Protein AF-A0A8X6PHS7-F1 (afdb_monomer)

Sequence (118 aa):
CESLTREKPTILIDTTRRPRAIGNRAGTLVKKVARKMGIPTVSATYGKMEGIMEWENLSDMEKQYLVQIAPPGYIITQAVRDVASHQNMTTTGVLFDESIGKHLFNIHAVDLCRRFSS

Radius of gyration: 17.32 Å; Cα contacts (8 Å, |Δi|>4): 100; chains: 1; bounding box: 45×25×42 Å

Nearest PDB structures (foldseek):
  4hwg-assembly1_A  TM=4.744E-01  e=2.943E+00  Rickettsia bellii RML369-C
  7qsg-assembly2_B  TM=4.742E-01  e=7.733E+00  Mycolicibacterium hassiacum
  8hkq-assembly1_A  TM=3.567E-01  e=3.570E+00  Homo sapiens
  8hkf-assembly1_A  TM=2.916E-01  e=6.374E+00  Homo sapiens

Foldseek 3Di:
DVVCVPPVDQEAEAADEPQPDPPPCPSVVVLVVCVVSVHQYEYQYDDAPCDRVNPNDDDPSRPVRYHYDDHPLVVVLVVVVVVCVVVVPLDDDDDDDPVCVRPHCPRCVVVSVVPSPD

Secondary structure (DSSP, 8-state):
-HHHHHH--S-EEE-----S-TT--HHHHHHHHHHHTT--EEE----BTTB-TTSSS--TTGGGTEEE---TTHHHHHHHHHHHHHTT-SS------HHHIIIIITTTHHHHHHHS--

Mean predicted aligned error: 10.61 Å

Solvent-accessible surface area (backbone atoms only — not comparable to full-atom values): 7428 Å² total; per-residue (Å²): 110,68,67,57,71,72,69,55,64,81,62,44,80,39,70,44,68,74,67,96,48,98,79,67,51,61,53,60,49,51,51,52,50,34,60,77,67,70,40,34,28,46,31,42,45,81,56,53,95,90,37,43,95,82,67,67,81,59,52,81,72,47,58,76,40,52,44,80,47,84,44,80,58,61,54,56,64,51,52,54,48,52,51,36,61,76,66,70,53,84,76,85,86,86,87,70,55,71,77,49,46,76,73,50,40,81,75,45,53,69,60,55,63,69,65,68,78,116

pLDDT: mean 71.68, std 16.15, range [38.03, 92.5]

Structure (mmCIF, N/CA/C/O backbone):
data_AF-A0A8X6PHS7-F1
#
_entry.id   AF-A0A8X6PHS7-F1
#
loop_
_atom_site.group_PDB
_atom_site.id
_atom_site.type_symbol
_atom_site.label_atom_id
_atom_site.label_alt_id
_atom_site.label_comp_id
_atom_site.label_asym_id
_atom_site.label_entity_id
_atom_site.label_seq_id
_atom_site.pdbx_PDB_ins_code
_atom_site.Cartn_x
_atom_site.Cartn_y
_atom_site.Cartn_z
_atom_site.occupancy
_atom_site.B_iso_or_equiv
_atom_site.auth_seq_id
_atom_site.auth_comp_id
_atom_site.auth_asym_id
_atom_site.auth_atom_id
_atom_site.pdbx_PDB_model_num
ATOM 1 N N . CYS A 1 1 ? 18.770 -3.409 -8.935 1.00 58.34 1 CYS A N 1
ATOM 2 C CA . CYS A 1 1 ? 18.154 -3.155 -10.258 1.00 58.34 1 CYS A CA 1
ATOM 3 C C . CYS A 1 1 ? 18.739 -4.012 -11.377 1.00 58.34 1 CYS A C 1
ATOM 5 O O . CYS A 1 1 ? 18.066 -4.164 -12.382 1.00 58.34 1 CYS A O 1
ATOM 7 N N . GLU A 1 2 ? 19.926 -4.599 -11.208 1.00 66.81 2 GLU A N 1
ATOM 8 C CA . GLU A 1 2 ? 20.604 -5.392 -12.244 1.00 66.81 2 GLU A CA 1
ATOM 9 C C . GLU A 1 2 ? 19.770 -6.578 -12.772 1.00 66.81 2 GLU A C 1
ATOM 11 O O . GLU A 1 2 ? 19.679 -6.789 -13.979 1.00 66.81 2 GLU A O 1
ATOM 16 N N . SER A 1 3 ? 19.054 -7.277 -11.884 1.00 66.62 3 SER A N 1
ATOM 17 C CA . SER A 1 3 ? 18.105 -8.335 -12.268 1.00 66.62 3 SER A CA 1
ATOM 18 C C . SER A 1 3 ? 16.895 -7.801 -13.066 1.00 66.62 3 SER A C 1
ATOM 20 O O . SER A 1 3 ? 16.523 -8.403 -14.070 1.00 66.62 3 SER A O 1
ATOM 22 N N . LEU A 1 4 ? 16.354 -6.619 -12.720 1.00 69.38 4 LEU A N 1
ATOM 23 C CA . LEU A 1 4 ? 15.241 -5.984 -13.457 1.00 69.38 4 LEU A CA 1
ATOM 24 C C . LEU A 1 4 ? 15.641 -5.581 -14.884 1.00 69.38 4 LEU A C 1
ATOM 26 O O . LEU A 1 4 ? 14.816 -5.618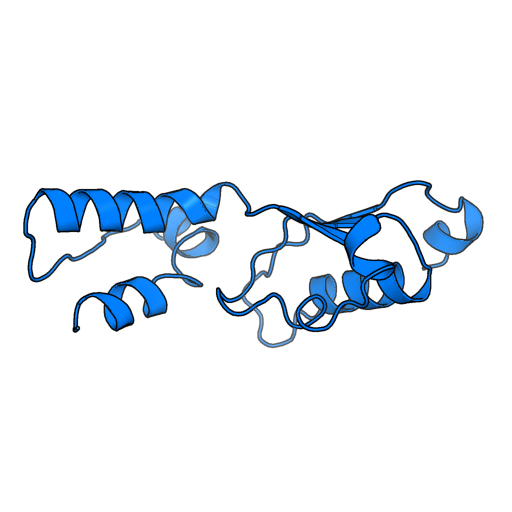 -15.792 1.00 69.38 4 LEU A O 1
ATOM 30 N N . THR A 1 5 ? 16.898 -5.185 -15.084 1.00 72.12 5 THR A N 1
ATOM 31 C CA . THR A 1 5 ? 17.422 -4.796 -16.400 1.00 72.12 5 THR A CA 1
ATOM 32 C C . THR A 1 5 ? 17.813 -5.988 -17.268 1.00 72.12 5 THR A C 1
ATOM 34 O O . THR A 1 5 ? 17.776 -5.872 -18.490 1.00 72.12 5 THR A O 1
ATOM 37 N N . ARG A 1 6 ? 18.178 -7.121 -16.655 1.00 74.44 6 ARG A N 1
ATOM 38 C CA . ARG A 1 6 ? 18.654 -8.316 -17.362 1.00 74.44 6 ARG A CA 1
ATOM 39 C C . ARG A 1 6 ? 17.512 -9.166 -17.908 1.00 74.44 6 ARG A C 1
ATOM 41 O O . ARG A 1 6 ? 17.558 -9.551 -19.069 1.00 74.44 6 ARG A O 1
ATOM 48 N N . GLU A 1 7 ? 16.497 -9.431 -17.090 1.00 78.69 7 GLU A N 1
ATOM 49 C CA . GLU A 1 7 ? 15.405 -10.346 -17.458 1.00 78.69 7 GLU A CA 1
ATOM 50 C C . GLU A 1 7 ? 14.128 -9.629 -17.914 1.00 78.69 7 GLU A C 1
ATOM 52 O O . GLU A 1 7 ? 13.255 -10.275 -18.477 1.00 78.69 7 GLU A O 1
ATOM 57 N N . LYS A 1 8 ? 14.036 -8.298 -17.730 1.00 80.12 8 LYS A N 1
ATOM 58 C CA . LYS A 1 8 ? 12.873 -7.454 -18.077 1.00 80.12 8 LYS A CA 1
ATOM 59 C C . LYS A 1 8 ? 11.541 -8.089 -17.640 1.00 80.12 8 LYS A C 1
ATOM 61 O O . LYS A 1 8 ? 10.813 -8.633 -18.472 1.00 80.12 8 LYS A O 1
ATOM 66 N N . PRO A 1 9 ? 11.190 -8.012 -16.346 1.00 85.12 9 PRO A N 1
ATOM 67 C CA . PRO A 1 9 ? 9.961 -8.623 -15.861 1.00 85.12 9 PRO A CA 1
ATOM 68 C C . PRO A 1 9 ? 8.733 -8.004 -16.538 1.00 85.12 9 PRO A C 1
ATOM 70 O O . PRO A 1 9 ? 8.626 -6.784 -16.661 1.00 85.12 9 PRO A O 1
ATOM 73 N N . THR A 1 10 ? 7.788 -8.852 -16.941 1.00 91.19 10 THR A N 1
ATOM 74 C CA . THR A 1 10 ? 6.516 -8.427 -17.549 1.00 91.19 10 THR A CA 1
ATOM 75 C C . THR A 1 10 ? 5.562 -7.815 -16.523 1.00 91.19 10 THR A C 1
ATOM 77 O O . THR A 1 10 ? 4.722 -6.990 -16.869 1.00 91.19 10 THR A O 1
ATOM 80 N N . ILE A 1 11 ? 5.692 -8.212 -15.255 1.00 91.19 11 ILE A N 1
ATOM 81 C CA . ILE A 1 11 ? 4.886 -7.714 -14.144 1.00 91.19 11 ILE A CA 1
ATOM 82 C C . ILE A 1 11 ? 5.730 -7.633 -12.872 1.00 91.19 11 ILE A C 1
ATOM 84 O O . ILE A 1 11 ? 6.603 -8.470 -12.636 1.00 91.19 11 ILE A O 1
ATOM 88 N N . LEU A 1 12 ? 5.453 -6.634 -12.040 1.00 90.62 12 LEU A N 1
ATOM 89 C CA . LEU A 1 12 ? 6.046 -6.468 -10.722 1.00 90.62 12 LEU A CA 1
ATOM 90 C C . LEU A 1 12 ? 4.962 -6.589 -9.650 1.00 90.62 12 LEU A C 1
ATOM 92 O O . LEU A 1 12 ? 3.953 -5.888 -9.681 1.00 90.62 12 LEU A O 1
ATOM 96 N N . ILE A 1 13 ? 5.180 -7.481 -8.686 1.00 90.44 13 ILE A N 1
ATOM 97 C CA . ILE A 1 13 ? 4.297 -7.641 -7.531 1.00 90.44 13 ILE A CA 1
ATOM 98 C C . ILE A 1 13 ? 5.015 -7.056 -6.319 1.00 90.44 13 ILE A C 1
ATOM 100 O O . ILE A 1 13 ? 6.017 -7.591 -5.847 1.00 90.44 13 ILE A O 1
ATOM 104 N N . ASP A 1 14 ? 4.508 -5.931 -5.832 1.00 84.81 14 ASP A N 1
ATOM 105 C CA . ASP A 1 14 ? 5.068 -5.201 -4.705 1.00 84.81 14 ASP A CA 1
ATOM 106 C C . ASP A 1 14 ? 4.269 -5.487 -3.429 1.00 84.81 14 ASP A C 1
ATOM 108 O O . ASP A 1 14 ? 3.246 -4.866 -3.143 1.00 84.81 14 ASP A O 1
ATOM 112 N N . THR A 1 15 ? 4.759 -6.429 -2.627 1.0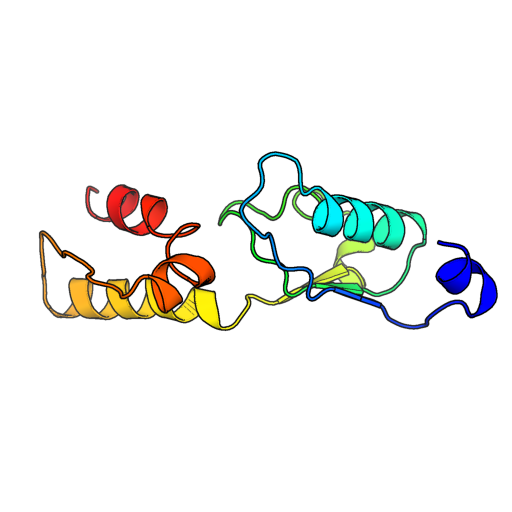0 80.69 15 THR A N 1
ATOM 113 C CA . THR A 1 15 ? 4.218 -6.738 -1.295 1.00 80.69 15 THR A CA 1
ATOM 114 C C . THR A 1 15 ? 5.059 -6.125 -0.180 1.00 80.69 15 THR A C 1
ATOM 116 O O . THR A 1 15 ? 5.056 -6.633 0.947 1.00 80.69 15 THR A O 1
ATOM 119 N N . THR A 1 16 ? 5.839 -5.075 -0.467 1.00 75.38 16 THR A N 1
ATOM 120 C CA . THR A 1 16 ? 6.747 -4.512 0.534 1.00 75.38 16 THR A CA 1
ATOM 121 C C . THR A 1 16 ? 5.959 -4.016 1.750 1.00 75.38 16 THR A C 1
ATOM 123 O O . THR A 1 16 ? 5.162 -3.077 1.719 1.00 75.38 16 THR A O 1
ATOM 126 N N . ARG A 1 17 ? 6.160 -4.669 2.896 1.00 66.12 17 ARG A N 1
ATOM 127 C CA . ARG A 1 17 ? 5.669 -4.119 4.160 1.00 66.12 17 ARG A CA 1
ATOM 128 C C . ARG A 1 17 ? 6.453 -2.848 4.463 1.00 66.12 17 ARG A C 1
ATOM 130 O O . ARG A 1 17 ? 7.609 -2.712 4.072 1.00 66.12 17 ARG A O 1
ATOM 137 N N . ARG A 1 18 ? 5.850 -1.938 5.226 1.00 60.69 18 ARG A N 1
ATOM 138 C CA . ARG A 1 18 ? 6.623 -0.962 5.996 1.00 60.69 18 ARG A CA 1
ATOM 139 C C . ARG A 1 18 ? 6.918 -1.563 7.374 1.00 60.69 18 ARG A C 1
ATOM 141 O O . ARG A 1 18 ? 6.057 -1.465 8.245 1.00 60.69 18 ARG A O 1
ATOM 148 N N . PRO A 1 19 ? 8.080 -2.195 7.627 1.00 45.03 19 PRO A N 1
ATOM 149 C CA . PRO A 1 19 ? 8.531 -2.362 8.992 1.00 45.03 19 PRO A CA 1
ATOM 150 C C . PRO A 1 19 ? 8.899 -0.991 9.562 1.00 45.03 19 PRO A C 1
ATOM 152 O O . PRO A 1 19 ? 9.447 -0.124 8.881 1.00 45.03 19 PRO A O 1
ATOM 155 N N . ARG A 1 20 ? 8.547 -0.840 10.833 1.00 48.44 20 ARG A N 1
ATOM 156 C CA . ARG A 1 20 ? 8.522 0.337 11.703 1.00 48.44 20 ARG A CA 1
ATOM 157 C C . ARG A 1 20 ? 9.896 1.000 11.957 1.00 48.44 20 ARG A C 1
ATOM 159 O O . ARG A 1 20 ? 10.219 1.290 13.099 1.00 48.44 20 ARG A O 1
ATOM 166 N N . ALA A 1 21 ? 10.704 1.270 10.935 1.00 39.00 21 ALA A N 1
ATOM 167 C CA . ALA A 1 21 ? 11.890 2.113 11.075 1.00 39.00 21 ALA A CA 1
ATOM 168 C C . ALA A 1 21 ? 11.680 3.414 10.300 1.00 39.00 21 ALA A C 1
ATOM 170 O O . ALA A 1 21 ? 11.486 3.395 9.081 1.00 39.00 21 ALA A O 1
ATOM 171 N N . ILE A 1 22 ? 11.712 4.543 11.011 1.00 42.06 22 ILE A N 1
ATOM 172 C CA . ILE A 1 22 ? 11.918 5.870 10.426 1.00 42.06 22 ILE A CA 1
ATOM 173 C C . ILE A 1 22 ? 13.163 5.750 9.535 1.00 42.06 22 ILE A C 1
ATOM 175 O O . ILE A 1 22 ? 14.271 5.611 10.036 1.00 42.06 22 ILE A O 1
ATOM 179 N N . GLY A 1 23 ? 12.963 5.667 8.216 1.00 46.75 23 GLY A N 1
ATOM 180 C CA . GLY A 1 23 ? 14.038 5.402 7.252 1.00 46.75 23 GLY A CA 1
ATOM 181 C C . GLY A 1 23 ? 13.770 4.283 6.242 1.00 46.75 23 GLY A C 1
ATOM 182 O O . GLY A 1 23 ? 14.420 4.271 5.198 1.00 46.75 23 GLY A O 1
ATOM 183 N N . ASN A 1 24 ? 12.796 3.387 6.459 1.00 52.88 24 ASN A N 1
ATOM 184 C CA . ASN A 1 24 ? 12.510 2.346 5.469 1.00 52.88 24 ASN A CA 1
ATOM 185 C C . ASN A 1 24 ? 11.719 2.911 4.273 1.00 52.88 24 ASN A C 1
ATOM 187 O O . ASN A 1 24 ? 10.489 2.972 4.266 1.00 52.88 24 ASN A O 1
ATOM 191 N N . ARG A 1 25 ? 12.471 3.351 3.260 1.00 64.12 25 ARG A N 1
ATOM 192 C CA . ARG A 1 25 ? 11.990 3.868 1.970 1.00 64.12 25 ARG A CA 1
ATOM 193 C C . ARG A 1 25 ? 11.889 2.775 0.901 1.00 64.12 25 ARG A C 1
ATOM 195 O O . ARG A 1 25 ? 11.730 3.115 -0.266 1.00 64.12 25 ARG A O 1
ATOM 202 N N . ALA A 1 26 ? 11.989 1.490 1.260 1.00 72.00 26 ALA A N 1
ATOM 203 C CA . ALA A 1 26 ? 12.036 0.404 0.280 1.00 72.00 26 ALA A CA 1
ATOM 204 C C . ALA A 1 26 ? 10.792 0.381 -0.621 1.00 72.00 26 ALA A C 1
ATOM 206 O O . ALA A 1 26 ? 10.941 0.415 -1.837 1.00 72.00 26 ALA A O 1
ATOM 207 N N . GLY A 1 27 ? 9.580 0.441 -0.055 1.00 73.44 27 GLY A N 1
ATOM 208 C CA . GLY A 1 27 ? 8.352 0.472 -0.866 1.00 73.44 27 GLY A CA 1
ATOM 209 C C . GLY A 1 27 ? 8.251 1.714 -1.755 1.00 73.44 27 GLY A C 1
ATOM 210 O O . GLY A 1 27 ? 7.893 1.629 -2.924 1.00 73.44 27 GLY A O 1
ATOM 211 N N . THR A 1 28 ? 8.669 2.874 -1.246 1.00 76.38 28 THR A N 1
ATOM 212 C CA . THR A 1 28 ? 8.766 4.112 -2.033 1.00 76.38 28 THR A CA 1
ATOM 213 C C . THR A 1 28 ? 9.747 3.967 -3.199 1.00 76.38 28 THR A C 1
ATOM 215 O O . THR A 1 28 ? 9.455 4.374 -4.320 1.00 76.38 28 THR A O 1
ATOM 218 N N . LEU A 1 29 ? 10.913 3.369 -2.954 1.00 80.94 29 LEU A N 1
ATOM 219 C CA . LEU A 1 29 ? 11.948 3.168 -3.962 1.00 80.94 29 LEU A CA 1
ATOM 220 C C . LEU A 1 29 ? 11.505 2.173 -5.037 1.00 80.94 29 LEU A C 1
ATOM 222 O O . LEU A 1 29 ? 11.684 2.453 -6.219 1.00 80.94 29 LEU A O 1
ATOM 226 N N . VAL A 1 30 ? 10.895 1.051 -4.642 1.00 83.19 30 VAL A N 1
ATOM 227 C CA . VAL A 1 30 ? 10.362 0.043 -5.571 1.00 83.19 30 VAL A CA 1
ATOM 228 C C . VAL A 1 30 ? 9.336 0.679 -6.504 1.00 83.19 30 VAL A C 1
ATOM 230 O O . VAL A 1 30 ? 9.464 0.543 -7.718 1.00 83.19 30 VAL A O 1
ATOM 233 N N . LYS A 1 31 ? 8.396 1.467 -5.969 1.00 84.00 31 LYS A N 1
ATOM 234 C CA . LYS A 1 31 ? 7.391 2.177 -6.774 1.00 84.00 31 LYS A CA 1
ATOM 235 C C . LYS A 1 31 ? 8.005 3.197 -7.729 1.00 84.00 31 LYS A C 1
ATOM 237 O O . LYS A 1 31 ? 7.613 3.241 -8.891 1.00 84.00 31 LYS A O 1
ATOM 242 N N . LYS A 1 32 ? 9.001 3.974 -7.286 1.00 85.62 32 LYS A N 1
ATOM 243 C CA . LYS A 1 32 ? 9.722 4.923 -8.157 1.00 85.62 32 LYS A CA 1
ATOM 244 C C . LYS A 1 32 ? 10.445 4.224 -9.299 1.00 85.62 32 LYS A C 1
ATOM 246 O O . LYS A 1 32 ? 10.378 4.683 -10.436 1.00 85.62 32 LYS A O 1
ATOM 251 N N . VAL A 1 33 ? 11.132 3.123 -9.001 1.00 87.06 33 VAL A N 1
ATOM 252 C CA . VAL A 1 33 ? 11.841 2.332 -10.011 1.00 87.06 33 VAL A CA 1
ATOM 253 C C . VAL A 1 33 ? 10.845 1.717 -10.988 1.00 87.06 33 VAL A C 1
ATOM 255 O O . VAL A 1 33 ? 11.024 1.867 -12.191 1.00 87.06 33 VAL A O 1
ATOM 258 N N . ALA A 1 34 ? 9.771 1.101 -10.498 1.00 88.25 34 ALA A N 1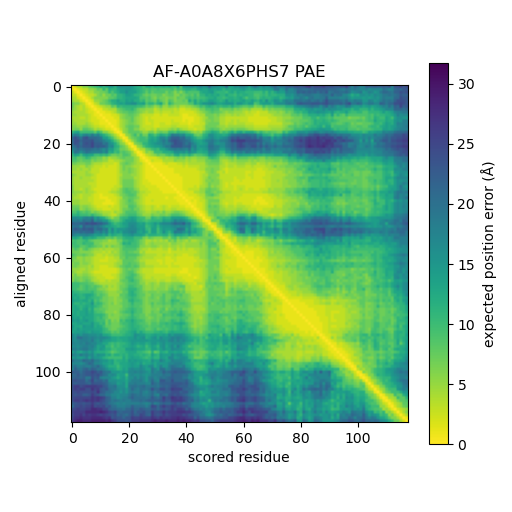
ATOM 259 C CA . ALA A 1 34 ? 8.750 0.486 -11.338 1.00 88.25 34 ALA A CA 1
ATOM 260 C C . ALA A 1 34 ? 8.051 1.503 -12.256 1.00 88.25 34 ALA A C 1
ATOM 262 O O . ALA A 1 34 ? 7.937 1.268 -13.458 1.00 88.25 34 ALA A O 1
ATOM 263 N N . ARG A 1 35 ? 7.683 2.673 -11.712 1.00 88.88 35 ARG A N 1
ATOM 264 C CA . ARG A 1 35 ? 7.113 3.796 -12.470 1.00 88.88 35 ARG A CA 1
ATOM 265 C C . ARG A 1 35 ? 8.074 4.285 -13.552 1.00 88.88 35 ARG A C 1
ATOM 267 O O . ARG A 1 35 ? 7.679 4.380 -14.707 1.00 88.88 35 ARG A O 1
ATOM 274 N N . LYS A 1 36 ? 9.344 4.532 -13.200 1.00 88.81 36 LYS A N 1
ATOM 275 C CA . LYS A 1 36 ? 10.376 5.002 -14.144 1.00 88.81 36 LYS A CA 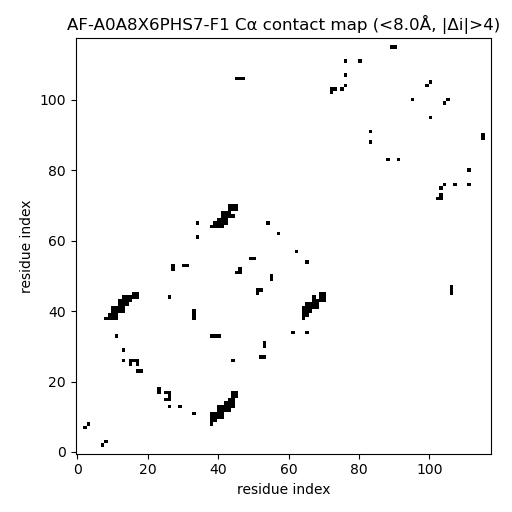1
ATOM 276 C C . LYS A 1 36 ? 10.662 3.993 -15.258 1.00 88.81 36 LYS A C 1
ATOM 278 O O . LYS A 1 36 ? 10.982 4.389 -16.371 1.00 88.81 36 LYS A O 1
ATOM 283 N N . MET A 1 37 ? 10.572 2.704 -14.947 1.00 88.25 37 MET A N 1
ATOM 284 C CA . MET A 1 37 ? 10.807 1.621 -15.900 1.00 88.25 37 MET A CA 1
ATOM 285 C C . MET A 1 37 ? 9.558 1.262 -16.720 1.00 88.25 37 MET A C 1
ATOM 287 O O . MET A 1 37 ? 9.660 0.420 -17.606 1.00 88.25 37 MET A O 1
ATOM 291 N N . GLY A 1 38 ? 8.396 1.862 -16.433 1.00 88.44 38 GLY A N 1
ATOM 292 C CA . GLY A 1 38 ? 7.141 1.555 -17.125 1.00 88.44 38 GLY A CA 1
ATOM 293 C C . GLY A 1 38 ? 6.672 0.111 -16.929 1.00 88.44 38 GLY A C 1
ATOM 294 O O . GLY A 1 38 ? 6.016 -0.442 -17.804 1.00 88.44 38 GLY A O 1
ATOM 295 N N . ILE A 1 39 ? 7.043 -0.524 -15.812 1.00 91.06 39 ILE A N 1
ATOM 296 C CA . ILE A 1 39 ? 6.717 -1.932 -15.558 1.00 91.06 39 ILE A CA 1
ATOM 297 C C . ILE A 1 39 ? 5.303 -2.009 -14.965 1.00 91.06 39 ILE A C 1
ATOM 299 O O . ILE A 1 39 ? 5.060 -1.382 -13.924 1.00 91.06 39 ILE A O 1
ATOM 303 N N . PRO A 1 40 ? 4.381 -2.796 -15.556 1.00 92.50 40 PRO A N 1
ATOM 304 C CA . PRO A 1 40 ? 3.084 -3.085 -14.954 1.00 92.50 40 PRO A CA 1
ATOM 305 C C . PRO A 1 40 ? 3.255 -3.603 -13.528 1.00 92.50 40 PRO A C 1
ATOM 307 O O . PRO A 1 40 ? 3.964 -4.581 -13.295 1.00 92.50 40 PRO A O 1
ATOM 310 N N . THR A 1 41 ? 2.656 -2.918 -12.560 1.00 91.06 41 THR A N 1
ATOM 311 C CA . THR A 1 41 ? 2.915 -3.147 -11.140 1.00 91.06 41 THR A CA 1
ATOM 312 C C . THR A 1 41 ? 1.626 -3.256 -10.354 1.00 91.06 41 THR A C 1
ATOM 314 O O . THR A 1 41 ? 0.820 -2.329 -10.342 1.00 91.06 41 THR A O 1
ATOM 317 N N . VAL A 1 42 ? 1.488 -4.351 -9.611 1.00 90.31 42 VAL A N 1
ATOM 318 C CA . VAL A 1 42 ? 0.455 -4.517 -8.587 1.00 90.31 42 VAL A CA 1
ATOM 319 C C . VAL A 1 42 ? 1.114 -4.343 -7.229 1.00 90.31 42 VAL A C 1
ATOM 321 O O . VAL A 1 42 ? 1.998 -5.116 -6.866 1.00 90.31 42 VAL A O 1
ATOM 324 N N . SER A 1 43 ? 0.698 -3.337 -6.466 1.00 86.19 43 SER A N 1
ATOM 325 C CA . SER A 1 43 ? 1.221 -3.105 -5.120 1.00 86.19 43 SER A CA 1
ATOM 326 C C . SER A 1 43 ? 0.150 -3.355 -4.075 1.00 86.19 43 SER A C 1
ATOM 328 O O . SER A 1 43 ? -0.971 -2.856 -4.167 1.00 86.19 43 SER A O 1
ATOM 330 N N . ALA A 1 44 ? 0.541 -4.106 -3.053 1.00 81.00 44 ALA A N 1
ATOM 331 C CA . ALA A 1 44 ? -0.217 -4.404 -1.845 1.00 81.00 44 ALA A CA 1
ATOM 332 C C . ALA A 1 44 ? 0.415 -3.740 -0.609 1.00 81.00 44 ALA A C 1
ATOM 334 O O . ALA A 1 44 ? 0.243 -4.194 0.523 1.00 81.00 44 ALA A O 1
ATOM 335 N N . THR A 1 45 ? 1.211 -2.687 -0.807 1.00 75.56 45 THR A N 1
ATOM 336 C CA . THR A 1 45 ? 1.889 -1.997 0.296 1.00 75.56 45 THR A CA 1
ATOM 337 C C . THR A 1 45 ? 0.901 -1.220 1.155 1.00 75.56 45 THR A C 1
ATOM 339 O O . THR A 1 45 ? 0.005 -0.567 0.626 1.00 75.56 45 THR A O 1
ATOM 342 N N . TYR A 1 46 ? 1.131 -1.186 2.465 1.00 68.69 46 TYR A N 1
ATOM 343 C CA . TYR A 1 46 ? 0.357 -0.348 3.380 1.00 68.69 46 TYR A CA 1
ATOM 344 C C . TYR A 1 46 ? 0.721 1.146 3.220 1.00 68.69 46 TYR A C 1
ATOM 346 O O . TYR A 1 46 ? 1.901 1.516 3.137 1.00 68.69 46 TYR A O 1
ATOM 354 N N . GLY A 1 47 ? -0.295 2.010 3.212 1.00 61.16 47 GLY A N 1
ATOM 355 C CA . GLY A 1 47 ? -0.209 3.463 3.022 1.00 61.16 47 GLY A CA 1
ATOM 356 C C . GLY A 1 47 ? -1.103 4.277 3.952 1.00 61.16 47 GLY A C 1
ATOM 357 O O . GLY A 1 47 ? -1.817 3.723 4.779 1.00 61.16 47 GLY A O 1
ATOM 358 N N . LYS A 1 48 ? -1.087 5.606 3.816 1.00 53.00 48 LYS A N 1
ATOM 359 C CA . LYS A 1 48 ? -2.109 6.451 4.448 1.00 53.00 48 LYS A CA 1
ATOM 360 C C . LYS A 1 48 ? -3.385 6.412 3.599 1.00 53.00 48 LYS A C 1
ATOM 362 O O . LYS A 1 48 ? -3.323 6.107 2.411 1.00 53.00 48 LYS A O 1
ATOM 367 N N . MET A 1 49 ? -4.532 6.704 4.208 1.00 46.00 49 MET A N 1
ATOM 368 C CA . MET A 1 49 ? -5.840 6.683 3.539 1.00 46.00 49 MET A CA 1
ATOM 369 C C . MET A 1 49 ? -5.956 7.728 2.413 1.00 46.00 49 MET A C 1
ATOM 371 O O . MET A 1 49 ? -6.696 7.512 1.462 1.00 46.00 49 MET A O 1
ATOM 375 N N . GLU A 1 50 ? -5.163 8.802 2.471 1.00 47.81 50 GLU A N 1
ATOM 376 C CA . GLU A 1 50 ? -5.077 9.810 1.399 1.00 47.81 50 GLU A CA 1
ATOM 377 C C . GLU A 1 50 ? -4.094 9.442 0.281 1.00 47.81 50 GLU A C 1
ATOM 379 O O . GLU A 1 50 ? -3.957 10.172 -0.695 1.00 47.81 50 GLU A O 1
ATOM 384 N N . GLY A 1 51 ? -3.434 8.289 0.401 1.00 49.00 51 GLY A N 1
ATOM 385 C CA . GLY A 1 51 ? -2.539 7.777 -0.615 1.00 49.00 51 GLY A CA 1
ATOM 386 C C . GLY A 1 51 ? -1.301 7.092 -0.057 1.00 49.00 51 GLY A C 1
ATOM 387 O O . GLY A 1 51 ? -0.848 7.262 1.084 1.00 49.00 51 GLY A O 1
ATOM 388 N N . ILE A 1 52 ? -0.727 6.249 -0.907 1.00 56.69 52 ILE A N 1
ATOM 389 C CA . ILE A 1 52 ? 0.666 5.859 -0.767 1.00 56.69 52 ILE A CA 1
ATOM 390 C C . ILE A 1 52 ? 1.422 6.894 -1.577 1.00 56.69 52 ILE A C 1
ATOM 392 O O . ILE A 1 52 ? 1.224 6.917 -2.786 1.00 56.69 52 ILE A O 1
ATOM 396 N N . MET A 1 53 ? 2.278 7.673 -0.907 1.00 59.78 53 MET A N 1
ATOM 397 C CA . MET A 1 53 ? 3.061 8.838 -1.382 1.00 59.78 53 MET A CA 1
ATOM 398 C C . MET A 1 53 ? 3.614 8.829 -2.825 1.00 59.78 53 MET A C 1
ATOM 400 O O . MET A 1 53 ? 4.097 9.848 -3.293 1.00 59.78 53 MET A O 1
ATOM 404 N N . GLU A 1 54 ? 3.591 7.708 -3.543 1.00 68.81 54 GLU A N 1
ATOM 405 C CA . GLU A 1 54 ? 4.109 7.575 -4.908 1.00 68.81 54 GLU A CA 1
ATOM 406 C C . GLU A 1 54 ? 3.032 7.345 -5.982 1.00 68.81 54 GLU A C 1
ATOM 408 O O . GLU A 1 54 ? 3.33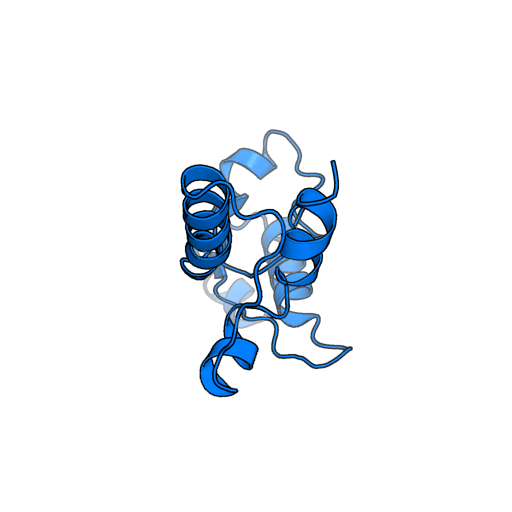1 7.475 -7.168 1.00 68.81 54 GLU A O 1
ATOM 413 N N . TRP A 1 55 ? 1.791 7.035 -5.591 1.00 76.19 55 TRP A N 1
ATOM 414 C CA . TRP A 1 55 ? 0.657 6.784 -6.495 1.00 76.19 55 TRP A CA 1
ATOM 415 C C . TRP A 1 55 ? -0.497 7.782 -6.333 1.00 76.19 55 TRP A C 1
ATOM 417 O O . TRP A 1 55 ? -1.573 7.582 -6.882 1.00 76.19 55 TRP A O 1
ATOM 427 N N . GLU A 1 56 ? -0.268 8.876 -5.611 1.00 72.56 56 GLU A N 1
ATOM 428 C CA . GLU A 1 56 ? -1.239 9.966 -5.435 1.00 72.56 56 GLU A CA 1
ATOM 429 C C . GLU A 1 56 ? -1.432 10.780 -6.726 1.00 72.56 56 GLU A C 1
ATOM 431 O O . GLU A 1 56 ? -2.539 11.202 -7.038 1.00 72.56 56 GLU A O 1
ATOM 436 N N . ASN A 1 57 ? -0.365 10.933 -7.519 1.00 80.38 57 ASN A N 1
ATOM 437 C CA . ASN A 1 57 ? -0.336 11.759 -8.729 1.00 80.38 57 ASN A CA 1
ATOM 438 C C . ASN A 1 57 ? 0.079 10.927 -9.953 1.00 80.38 57 ASN A C 1
ATOM 440 O O . ASN A 1 57 ? 1.162 11.114 -10.524 1.00 80.38 57 ASN A O 1
ATOM 444 N N . LEU A 1 58 ? -0.761 9.951 -10.304 1.00 84.44 58 LEU A N 1
ATOM 445 C CA . LEU A 1 58 ? -0.618 9.161 -11.527 1.00 84.44 58 LEU A CA 1
ATOM 446 C C . LEU A 1 58 ? -1.331 9.848 -12.696 1.00 84.44 58 LEU A C 1
ATOM 448 O O . LEU A 1 58 ? -2.482 10.267 -12.571 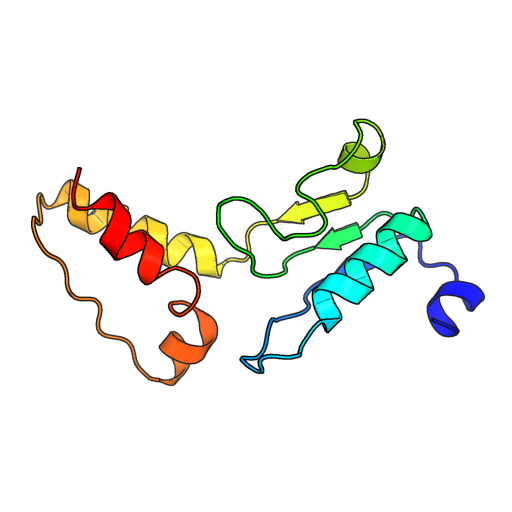1.00 84.44 58 LEU A O 1
ATOM 452 N N . SER A 1 59 ? -0.658 9.918 -13.842 1.00 89.38 59 SER A N 1
ATOM 453 C CA . SER A 1 59 ? -1.283 10.252 -15.125 1.00 89.38 59 SER A CA 1
ATOM 454 C C . SER A 1 59 ? -2.294 9.181 -15.550 1.00 89.38 59 SER A C 1
ATOM 456 O O . SER A 1 59 ? -2.268 8.051 -15.059 1.00 89.38 59 SER A O 1
ATOM 458 N N . ASP A 1 60 ? -3.178 9.503 -16.496 1.00 90.25 60 ASP A N 1
ATOM 459 C CA . ASP A 1 60 ? -4.208 8.559 -16.954 1.00 90.25 60 ASP A CA 1
ATOM 460 C C . ASP A 1 60 ? -3.627 7.305 -17.615 1.00 90.25 60 ASP A C 1
ATOM 462 O O . ASP A 1 60 ? -4.204 6.229 -17.496 1.00 90.25 60 ASP A O 1
ATOM 466 N N . MET A 1 61 ? -2.446 7.417 -18.230 1.00 90.62 61 MET A N 1
ATOM 467 C CA . MET A 1 61 ? -1.696 6.269 -18.742 1.00 90.62 61 MET A CA 1
ATOM 468 C C . MET A 1 61 ? -1.139 5.409 -17.600 1.00 90.62 61 MET A C 1
ATOM 470 O O . MET A 1 61 ? -1.264 4.189 -17.620 1.00 90.62 61 MET A O 1
ATOM 474 N N . GLU A 1 62 ? -0.561 6.032 -16.572 1.00 89.56 62 GLU A N 1
ATOM 475 C CA . GLU A 1 62 ? 0.014 5.322 -15.423 1.00 89.56 62 GLU A CA 1
ATOM 476 C C . GLU A 1 62 ? -1.032 4.552 -14.613 1.00 89.56 62 GLU A C 1
ATOM 478 O O . GLU A 1 62 ? -0.750 3.453 -14.135 1.00 89.56 62 GLU A O 1
ATOM 483 N N . LYS A 1 63 ? -2.261 5.071 -14.519 1.00 88.12 63 LYS A N 1
ATOM 484 C CA . LYS A 1 63 ? -3.388 4.385 -13.863 1.00 88.12 63 LYS A CA 1
ATOM 485 C C . LYS A 1 63 ? -3.759 3.053 -14.526 1.00 88.12 63 LYS A C 1
ATOM 487 O O . LYS A 1 63 ? -4.369 2.213 -13.874 1.00 88.12 63 LYS A O 1
ATOM 492 N N . GLN A 1 64 ? -3.402 2.844 -15.796 1.00 90.50 64 GLN A N 1
ATOM 493 C CA . GLN A 1 64 ? -3.721 1.606 -16.517 1.00 90.50 64 GLN A CA 1
ATOM 494 C C . GLN A 1 64 ? -2.817 0.434 -16.119 1.00 90.50 64 GLN A C 1
ATOM 496 O O . GLN A 1 64 ? -3.213 -0.716 -16.288 1.00 90.50 64 GLN A O 1
ATOM 501 N N . TYR A 1 65 ? -1.613 0.704 -15.599 1.00 90.31 65 TYR A N 1
ATOM 502 C CA . TYR A 1 65 ? -0.625 -0.340 -15.309 1.00 90.31 65 TYR A CA 1
ATOM 503 C C . TYR A 1 65 ? -0.038 -0.286 -13.895 1.00 90.31 65 TYR A C 1
ATOM 505 O O . TYR A 1 65 ? 0.627 -1.236 -13.487 1.00 90.31 65 TYR A O 1
ATOM 513 N N . LEU A 1 66 ? -0.272 0.781 -13.129 1.00 90.12 66 LEU A N 1
ATOM 514 C CA . LEU A 1 66 ? 0.111 0.885 -11.721 1.00 90.12 66 LEU A CA 1
ATOM 515 C C . LEU A 1 66 ? -1.135 0.730 -10.847 1.00 90.12 66 LEU A C 1
ATOM 517 O O . LEU A 1 66 ? -1.909 1.668 -10.670 1.00 90.12 66 LEU A O 1
ATOM 521 N N . VAL A 1 67 ? -1.329 -0.472 -10.305 1.00 87.25 67 VAL A N 1
ATOM 522 C CA . VAL A 1 67 ? -2.545 -0.861 -9.584 1.00 87.25 67 VAL A CA 1
ATOM 523 C C . VAL A 1 67 ? -2.266 -1.032 -8.097 1.00 87.25 67 VAL A C 1
ATOM 525 O O . VAL A 1 67 ? -1.415 -1.828 -7.694 1.00 87.25 67 VAL A O 1
ATO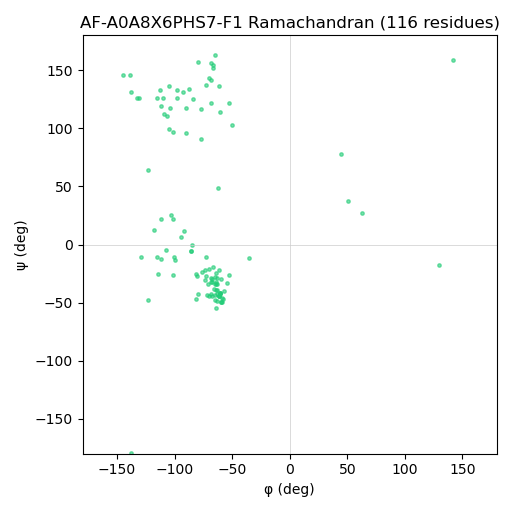M 528 N N . GLN A 1 68 ? -3.043 -0.335 -7.267 1.00 82.44 68 GLN A N 1
ATOM 529 C CA . GLN A 1 68 ? -3.055 -0.533 -5.819 1.00 82.44 68 GLN A CA 1
ATOM 530 C C . GLN A 1 68 ? -4.202 -1.419 -5.395 1.00 82.44 68 GLN A 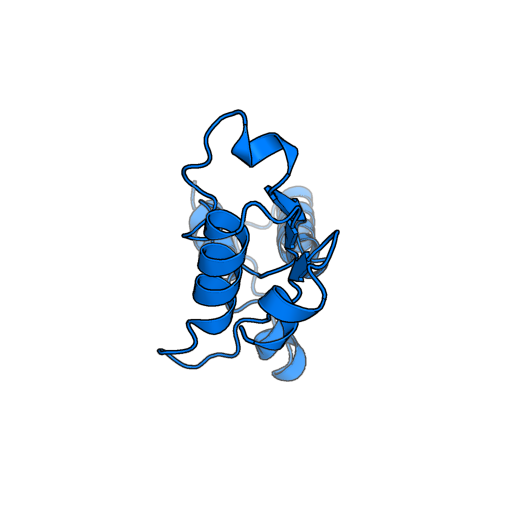C 1
ATOM 532 O O . GLN A 1 68 ? -5.364 -1.110 -5.641 1.00 82.44 68 GLN A O 1
ATOM 537 N N . ILE A 1 69 ? -3.855 -2.467 -4.660 1.00 82.25 69 ILE A N 1
ATOM 538 C CA . ILE A 1 69 ? -4.823 -3.266 -3.928 1.00 82.25 69 ILE A CA 1
ATOM 539 C C . ILE A 1 69 ? -4.730 -2.930 -2.443 1.00 82.25 69 ILE A C 1
ATOM 541 O O . ILE A 1 69 ? -3.638 -2.763 -1.887 1.00 82.25 69 ILE A O 1
ATOM 545 N N . ALA A 1 70 ? -5.886 -2.785 -1.797 1.00 75.69 70 ALA A N 1
ATOM 546 C CA . ALA A 1 70 ? -5.943 -2.648 -0.351 1.00 75.69 70 ALA A CA 1
ATOM 547 C C . ALA A 1 70 ? -5.517 -3.989 0.271 1.00 75.69 70 ALA A C 1
ATOM 549 O O . ALA A 1 70 ? -6.122 -5.018 -0.044 1.00 75.69 70 ALA A O 1
ATOM 550 N N . PRO A 1 71 ? -4.472 -4.027 1.117 1.00 73.44 71 PRO A N 1
ATOM 551 C CA . PRO A 1 71 ? -4.081 -5.276 1.742 1.00 73.44 71 PRO A CA 1
ATOM 552 C C . PRO A 1 71 ? -5.182 -5.745 2.708 1.00 73.44 71 PRO A C 1
ATOM 554 O O . PRO A 1 71 ? -5.863 -4.904 3.304 1.00 73.44 71 PRO A O 1
ATOM 557 N N . PRO A 1 72 ? -5.325 -7.065 2.943 1.00 72.31 72 PRO A N 1
ATOM 558 C CA . PRO A 1 72 ? -6.418 -7.629 3.743 1.00 72.31 72 PRO A CA 1
ATOM 559 C C . PRO A 1 72 ? -6.577 -7.001 5.132 1.00 72.31 72 PRO A C 1
ATOM 561 O O . PRO A 1 72 ? -7.671 -6.964 5.673 1.00 72.31 72 PRO A O 1
ATOM 564 N N . GLY A 1 73 ? -5.504 -6.452 5.709 1.00 72.25 73 GLY A N 1
ATOM 565 C CA . GLY A 1 73 ? -5.562 -5.793 7.011 1.00 72.25 73 GLY A CA 1
ATOM 566 C C . GLY A 1 73 ? -6.387 -4.501 7.082 1.00 72.25 73 GLY A C 1
ATOM 567 O O . GLY A 1 73 ? -6.790 -4.121 8.177 1.00 72.25 73 GLY A O 1
ATOM 568 N N . TYR A 1 74 ? -6.675 -3.845 5.952 1.00 69.56 74 TYR A N 1
ATOM 569 C CA . TYR A 1 74 ? -7.488 -2.618 5.922 1.00 69.56 74 TYR A CA 1
ATOM 570 C C . TYR A 1 74 ? -8.952 -2.876 6.291 1.00 69.56 74 TYR A C 1
ATOM 572 O O . TYR A 1 74 ? -9.618 -1.995 6.836 1.00 69.56 74 TYR A O 1
ATOM 580 N N . ILE A 1 75 ? -9.463 -4.084 6.024 1.00 78.12 75 ILE A N 1
ATOM 581 C CA . ILE A 1 75 ? -10.865 -4.408 6.306 1.00 78.12 75 ILE A CA 1
ATOM 582 C C . ILE A 1 75 ? -11.148 -4.434 7.807 1.00 78.12 75 ILE A C 1
ATOM 584 O O . ILE A 1 75 ? -12.250 -4.106 8.224 1.00 78.12 75 ILE A O 1
ATOM 588 N N . ILE A 1 76 ? -10.151 -4.769 8.632 1.00 79.06 76 ILE A N 1
ATOM 589 C CA . ILE A 1 76 ? -10.345 -4.970 10.072 1.00 79.06 76 ILE A CA 1
ATOM 590 C C . ILE A 1 76 ? -10.762 -3.663 10.742 1.00 79.06 76 ILE A C 1
ATOM 592 O O . ILE A 1 76 ? -11.699 -3.638 11.533 1.00 79.06 76 ILE A O 1
ATOM 596 N N . THR A 1 77 ? -10.119 -2.551 10.390 1.00 74.50 77 THR A N 1
ATOM 597 C CA . THR A 1 77 ? -10.472 -1.243 10.952 1.00 74.50 77 THR A CA 1
ATOM 598 C C . THR A 1 77 ? -11.835 -0.755 10.483 1.00 74.50 77 THR A C 1
ATOM 600 O O . THR A 1 77 ? -12.532 -0.089 11.245 1.00 74.50 77 THR A O 1
ATOM 603 N N . GLN A 1 78 ? -12.234 -1.108 9.258 1.00 75.56 78 GLN A N 1
ATOM 604 C CA . GLN A 1 78 ? -13.568 -0.786 8.761 1.00 75.56 78 GLN A CA 1
ATOM 605 C C . GLN A 1 78 ? -14.634 -1.643 9.451 1.00 75.56 78 GLN A C 1
ATOM 607 O O . GLN A 1 78 ? -15.620 -1.098 9.923 1.00 75.56 78 GLN A O 1
ATOM 612 N N . ALA A 1 79 ? -14.392 -2.942 9.623 1.00 83.62 79 ALA A N 1
ATOM 613 C CA . ALA A 1 79 ? -15.301 -3.839 10.327 1.00 83.62 79 ALA A CA 1
ATOM 614 C C . ALA A 1 79 ? -15.526 -3.405 11.785 1.00 83.62 79 ALA A C 1
ATOM 616 O O . ALA A 1 79 ? -16.659 -3.387 12.253 1.00 83.62 79 ALA A O 1
ATOM 617 N N . VAL A 1 80 ? -14.467 -2.990 12.494 1.00 82.50 80 VAL A N 1
ATOM 618 C CA . VAL A 1 80 ? -14.597 -2.438 13.856 1.00 82.50 80 VAL A CA 1
ATOM 619 C C . VAL A 1 80 ? -15.463 -1.176 13.859 1.00 82.50 80 VAL A C 1
ATOM 621 O O . VAL A 1 80 ? -16.304 -1.021 14.743 1.00 82.50 80 VAL A O 1
ATOM 624 N N . ARG A 1 81 ? -15.292 -0.286 12.871 1.00 77.69 81 ARG A N 1
ATOM 625 C CA . ARG A 1 81 ? -16.130 0.913 12.731 1.00 77.69 81 ARG A CA 1
ATOM 626 C C . ARG A 1 81 ? -17.586 0.542 12.483 1.00 77.69 81 ARG A C 1
ATOM 628 O O . ARG A 1 81 ? -18.454 1.066 13.168 1.00 77.69 81 ARG A O 1
ATOM 635 N N . ASP A 1 82 ? -17.834 -0.365 11.546 1.00 84.56 82 ASP A N 1
ATOM 636 C CA . ASP A 1 82 ? -19.184 -0.783 11.194 1.00 84.56 82 ASP A CA 1
ATOM 637 C C . ASP A 1 82 ? -19.886 -1.363 12.422 1.00 84.56 82 ASP A C 1
ATOM 639 O O . ASP A 1 82 ? -20.993 -0.940 12.735 1.00 84.56 82 ASP A O 1
ATOM 643 N N . VAL A 1 83 ? -19.226 -2.239 13.185 1.00 86.12 83 VAL A N 1
ATOM 644 C CA . VAL A 1 83 ? -19.782 -2.778 14.435 1.00 86.12 83 VAL A CA 1
ATOM 645 C C . VAL A 1 83 ? -20.083 -1.662 15.439 1.00 86.12 83 VAL A C 1
ATOM 647 O O . VAL A 1 83 ? -21.198 -1.600 15.948 1.00 86.12 83 VAL A O 1
ATOM 650 N N . ALA A 1 84 ? -19.141 -0.751 15.698 1.00 84.88 84 ALA A N 1
ATOM 651 C CA . ALA A 1 84 ? -19.344 0.337 16.658 1.00 84.88 84 ALA A CA 1
ATOM 652 C C . ALA A 1 84 ? -20.509 1.263 16.263 1.00 84.88 84 ALA A C 1
ATOM 654 O O . ALA A 1 84 ? -21.324 1.627 17.112 1.00 84.88 84 ALA A O 1
ATOM 655 N N . SER A 1 85 ? -20.630 1.596 14.974 1.00 84.81 85 SER A N 1
ATOM 656 C CA . SER A 1 85 ? -21.732 2.403 14.443 1.00 84.81 85 SER A CA 1
ATOM 657 C C . SER A 1 85 ? -23.071 1.665 14.500 1.00 84.81 85 SER A C 1
ATOM 659 O O . SER A 1 85 ? -24.061 2.254 14.914 1.00 84.81 85 SER A O 1
ATOM 661 N N . HIS A 1 86 ? -23.113 0.373 14.157 1.00 91.69 86 HIS A N 1
ATOM 662 C CA . HIS A 1 86 ? -24.342 -0.427 14.243 1.00 91.69 86 HIS A CA 1
ATOM 663 C C . HIS A 1 86 ? -24.832 -0.605 15.687 1.00 91.69 86 HIS A C 1
ATOM 665 O O . HIS A 1 86 ? -26.026 -0.780 15.907 1.00 91.69 86 HIS A O 1
ATOM 671 N N . GLN A 1 87 ? -23.926 -0.567 16.668 1.00 88.81 87 GLN A N 1
ATOM 672 C CA . GLN A 1 87 ? -24.249 -0.682 18.092 1.00 88.81 87 GLN A CA 1
ATOM 673 C C . GLN A 1 87 ? -24.429 0.683 18.788 1.00 88.81 87 GLN A C 1
ATOM 675 O O . GLN A 1 87 ? -24.572 0.718 20.008 1.00 88.81 87 GLN A O 1
ATOM 680 N N . ASN A 1 88 ? -24.419 1.805 18.050 1.00 88.06 88 ASN A N 1
ATOM 681 C CA . ASN A 1 88 ? -24.497 3.171 18.594 1.00 88.06 88 ASN A CA 1
ATOM 682 C C . ASN A 1 88 ? -23.489 3.446 19.731 1.00 88.06 88 ASN A C 1
ATOM 684 O O . ASN A 1 88 ? -23.789 4.142 20.704 1.00 88.06 88 ASN A O 1
ATOM 688 N N . MET A 1 89 ? -22.275 2.901 19.621 1.00 80.19 89 MET A N 1
ATOM 689 C CA . MET A 1 89 ? -21.219 3.117 20.608 1.00 80.19 89 MET A CA 1
ATOM 690 C C . MET A 1 89 ? -20.606 4.508 20.414 1.00 80.19 89 MET A C 1
ATOM 692 O O . MET A 1 89 ? -19.981 4.779 19.391 1.00 80.19 89 MET A O 1
ATOM 696 N N . THR A 1 90 ? -20.742 5.384 21.411 1.00 77.06 90 THR A N 1
ATOM 697 C CA . THR A 1 90 ? -20.147 6.736 21.403 1.00 77.06 90 THR A CA 1
ATOM 698 C C . THR A 1 90 ? -18.634 6.719 21.623 1.00 77.06 90 THR A C 1
ATOM 700 O O . THR A 1 90 ? -17.920 7.555 21.077 1.00 77.06 90 THR A O 1
ATOM 703 N N . THR A 1 91 ? -18.134 5.734 22.374 1.00 77.19 91 THR A N 1
ATOM 704 C CA . THR A 1 91 ? -16.705 5.522 22.636 1.00 77.19 91 THR A CA 1
ATOM 705 C C . THR A 1 91 ? -16.391 4.035 22.534 1.00 77.19 91 THR A C 1
ATOM 707 O O . THR A 1 91 ? -17.070 3.214 23.147 1.00 77.19 91 THR A O 1
ATOM 710 N N . THR A 1 92 ? -15.344 3.677 21.788 1.00 74.88 92 THR A N 1
ATOM 711 C CA . THR A 1 92 ? -14.901 2.283 21.626 1.00 74.88 92 THR A CA 1
ATOM 712 C C . THR A 1 92 ? -13.400 2.174 21.872 1.00 74.88 92 THR A C 1
ATOM 714 O O . THR A 1 92 ? -12.611 2.877 21.243 1.00 74.88 92 THR A O 1
ATOM 717 N N . GLY A 1 93 ? -13.001 1.279 22.778 1.00 78.81 93 GLY A N 1
ATOM 718 C CA . GLY A 1 93 ? -11.605 0.899 22.991 1.00 78.81 93 GLY A CA 1
ATOM 719 C C . GLY A 1 93 ? -11.278 -0.392 22.244 1.00 78.81 93 GLY A C 1
ATOM 720 O O . GLY A 1 93 ? -12.026 -1.361 22.338 1.00 78.81 93 GLY A O 1
ATOM 721 N N . VAL A 1 94 ? -10.161 -0.422 21.515 1.00 76.62 94 VAL A N 1
ATOM 722 C CA . VAL A 1 94 ? -9.684 -1.627 20.819 1.00 76.62 94 VAL A CA 1
ATOM 723 C C . VAL A 1 94 ? -8.443 -2.146 21.535 1.00 76.62 94 VAL A C 1
ATOM 725 O O . VAL A 1 94 ? -7.398 -1.498 21.515 1.00 76.62 94 VAL A O 1
ATOM 728 N N . LEU A 1 95 ? -8.559 -3.318 22.158 1.00 79.25 95 LEU A N 1
ATOM 729 C CA . LEU A 1 95 ? -7.429 -4.050 22.725 1.00 79.25 95 LEU A CA 1
ATOM 730 C C . LEU A 1 95 ? -6.900 -5.028 21.680 1.00 79.25 95 LEU A C 1
ATOM 732 O O . LEU A 1 95 ? -7.659 -5.778 21.069 1.00 79.25 95 LEU A O 1
ATOM 736 N N . PHE A 1 96 ? -5.591 -5.024 21.478 1.00 72.25 96 PHE A N 1
ATOM 737 C CA . PHE A 1 96 ? -4.920 -5.954 20.586 1.00 72.25 96 PHE A CA 1
ATOM 738 C C . PHE A 1 96 ? -3.623 -6.421 21.229 1.00 72.25 96 PHE A C 1
ATOM 740 O O . PHE A 1 96 ? -2.947 -5.661 21.921 1.00 72.25 96 PHE A O 1
ATOM 747 N N . ASP A 1 97 ? -3.269 -7.673 20.967 1.00 74.12 97 ASP A N 1
ATOM 748 C CA . ASP A 1 97 ? -1.965 -8.199 21.345 1.00 74.12 97 ASP A CA 1
ATOM 749 C C . ASP A 1 97 ? -0.850 -7.533 20.518 1.00 74.12 97 ASP A C 1
ATOM 751 O O . ASP A 1 97 ? -1.069 -7.052 19.398 1.00 74.12 97 ASP A O 1
ATOM 755 N N . GLU A 1 98 ? 0.370 -7.518 21.051 1.00 65.75 98 GLU A N 1
ATOM 756 C CA . GLU A 1 98 ? 1.534 -6.927 20.398 1.00 65.75 98 GLU A CA 1
ATOM 757 C C . GLU A 1 98 ? 1.781 -7.488 18.996 1.00 65.75 98 GLU A C 1
ATOM 759 O O . GLU A 1 98 ? 2.247 -6.759 18.113 1.00 65.75 98 GLU A O 1
ATOM 764 N N . SER A 1 99 ? 1.464 -8.765 18.774 1.00 65.81 99 SER A N 1
ATOM 765 C CA . SER A 1 99 ? 1.562 -9.404 17.461 1.00 65.81 99 SER A CA 1
ATOM 766 C C . SER A 1 99 ? 0.659 -8.723 16.418 1.00 65.81 99 SER A C 1
ATOM 768 O O . SER A 1 99 ? 1.090 -8.441 15.299 1.00 65.81 99 SER A O 1
ATOM 770 N N . ILE A 1 100 ? -0.566 -8.360 16.800 1.00 60.28 100 ILE A N 1
ATOM 771 C CA . ILE A 1 100 ? -1.570 -7.716 15.944 1.00 60.28 100 ILE A CA 1
ATOM 772 C C . ILE A 1 100 ? -1.277 -6.215 15.808 1.00 60.28 100 ILE A C 1
ATOM 774 O O . ILE A 1 100 ? -1.302 -5.663 14.702 1.00 60.28 100 ILE A O 1
ATOM 778 N N . GLY A 1 101 ? -0.914 -5.549 16.907 1.00 53.25 101 GLY A N 1
ATOM 779 C CA . GLY A 1 101 ? -0.557 -4.125 16.930 1.00 53.25 101 GLY A CA 1
ATOM 780 C C . GLY A 1 101 ? 0.637 -3.765 16.045 1.00 53.25 101 GLY A C 1
ATOM 781 O O . GLY A 1 101 ? 0.717 -2.663 15.492 1.00 53.25 101 GLY A O 1
ATOM 782 N N . LYS A 1 102 ? 1.562 -4.712 15.854 1.00 52.62 102 LYS A N 1
ATOM 783 C CA . LYS A 1 102 ? 2.710 -4.577 14.946 1.00 52.62 102 LYS A CA 1
ATOM 784 C C . LYS A 1 102 ? 2.322 -4.670 13.464 1.00 52.62 102 LYS A C 1
ATOM 786 O O . LYS A 1 102 ? 3.059 -4.137 12.634 1.00 52.62 102 LYS A O 1
ATOM 791 N N . HIS A 1 103 ? 1.181 -5.276 13.125 1.00 52.78 103 HIS A N 1
ATOM 792 C CA . HIS A 1 103 ? 0.803 -5.581 11.739 1.00 52.78 103 HIS A CA 1
ATOM 793 C C . HIS A 1 103 ? -0.427 -4.839 11.204 1.00 52.78 103 HIS A C 1
ATOM 795 O O . HIS A 1 103 ? -0.521 -4.667 9.990 1.00 52.78 103 HIS A O 1
ATOM 801 N N . LEU A 1 104 ? -1.347 -4.397 12.065 1.00 51.69 104 LEU A N 1
ATOM 802 C CA . LEU A 1 104 ? -2.676 -3.938 11.639 1.00 51.69 104 LEU A CA 1
ATOM 803 C C . LEU A 1 104 ? -3.014 -2.504 12.060 1.00 51.69 104 LEU A C 1
ATOM 805 O O . LEU A 1 104 ? -3.447 -1.706 11.234 1.00 51.69 104 LEU A O 1
ATOM 809 N N . PHE A 1 105 ? -2.783 -2.141 13.322 1.00 52.06 105 PHE A N 1
ATOM 810 C CA . PHE A 1 105 ? -3.423 -0.946 13.887 1.00 52.06 105 PHE A CA 1
ATOM 811 C C . PHE A 1 105 ? -2.558 0.315 13.926 1.00 52.06 105 PHE A C 1
ATOM 813 O O . PHE A 1 105 ? -3.095 1.408 14.047 1.00 52.06 105 PHE A O 1
ATOM 820 N N . ASN A 1 106 ? -1.242 0.235 13.725 1.00 46.28 106 ASN A N 1
ATOM 821 C CA . ASN A 1 106 ? -0.388 1.428 13.831 1.00 46.28 106 ASN A CA 1
ATOM 822 C C . ASN A 1 106 ? -0.531 2.439 12.672 1.00 46.28 106 ASN A C 1
ATOM 824 O O . ASN A 1 106 ? -0.001 3.542 12.760 1.00 46.28 106 ASN A O 1
ATOM 828 N N . ILE A 1 107 ? -1.221 2.068 11.589 1.00 47.94 107 ILE A N 1
ATOM 829 C CA . ILE A 1 107 ? -1.484 2.939 10.428 1.00 47.94 107 ILE A CA 1
ATOM 830 C C . ILE A 1 107 ? -2.915 3.502 10.481 1.00 47.94 107 ILE A C 1
ATOM 832 O O . ILE A 1 107 ? -3.151 4.604 10.000 1.00 47.94 107 ILE A O 1
ATOM 836 N N . HIS A 1 108 ? -3.839 2.791 11.138 1.00 48.44 108 HIS A N 1
ATOM 837 C CA . HIS A 1 108 ? -5.275 3.094 11.150 1.00 48.44 108 HIS A CA 1
ATOM 838 C C . HIS A 1 108 ? -5.849 3.481 12.523 1.00 48.44 108 HIS A C 1
ATOM 840 O O . HIS A 1 108 ? -6.978 3.957 12.588 1.00 48.44 108 HIS A O 1
ATOM 846 N N . ALA A 1 109 ? -5.114 3.327 13.631 1.00 44.12 109 ALA A N 1
ATOM 847 C CA . ALA A 1 109 ? -5.602 3.716 14.962 1.00 44.12 109 ALA A CA 1
ATOM 848 C C . ALA A 1 109 ? -5.852 5.232 15.075 1.00 44.12 109 ALA A C 1
ATOM 850 O O . ALA A 1 109 ? -6.792 5.656 15.742 1.00 44.12 109 ALA A O 1
ATOM 851 N N . VAL A 1 110 ? -5.065 6.048 14.362 1.00 45.62 110 VAL A N 1
ATOM 852 C CA . VAL A 1 110 ? -5.283 7.504 14.271 1.00 45.62 110 VAL A CA 1
ATOM 853 C C . VAL A 1 110 ? -6.581 7.830 13.509 1.00 45.62 110 VAL A C 1
ATOM 855 O O . VAL A 1 110 ? -7.264 8.795 13.851 1.00 45.62 110 VAL A O 1
ATOM 858 N N . ASP A 1 111 ? -6.959 6.998 12.531 1.00 45.31 111 ASP A N 1
ATOM 859 C CA . ASP A 1 111 ? -8.177 7.153 11.717 1.00 45.31 111 ASP A CA 1
ATOM 860 C C . ASP A 1 111 ? -9.445 6.630 12.400 1.00 45.31 111 ASP A C 1
ATOM 862 O O . ASP A 1 111 ? -10.544 7.091 12.079 1.00 45.31 111 ASP A O 1
ATOM 866 N N . LEU A 1 112 ? -9.324 5.682 13.336 1.00 47.72 112 LEU A N 1
ATOM 867 C CA . LEU A 1 112 ? -10.448 5.320 14.197 1.00 47.72 112 LEU A CA 1
ATOM 868 C C . LEU A 1 112 ? -10.819 6.534 15.061 1.00 47.72 112 LEU A C 1
ATOM 870 O O . LEU A 1 112 ? -11.939 7.021 14.963 1.00 47.72 112 LEU A O 1
ATOM 874 N N . CYS A 1 113 ? -9.867 7.105 15.808 1.00 43.16 113 CYS A N 1
ATOM 875 C CA . CYS A 1 113 ? -10.150 8.227 16.711 1.00 43.16 113 CYS A CA 1
ATOM 876 C C . CYS A 1 113 ? -10.614 9.514 16.006 1.00 43.16 113 CYS A C 1
ATOM 878 O O . CYS A 1 113 ? -11.503 10.185 16.517 1.00 43.16 113 CYS A O 1
ATOM 880 N N . ARG A 1 114 ? -10.054 9.885 14.843 1.00 42.94 114 ARG A N 1
ATOM 881 C CA . ARG A 1 114 ? -10.390 11.171 14.192 1.00 42.94 114 ARG A CA 1
ATOM 882 C C . ARG A 1 114 ? -11.805 11.257 13.608 1.00 42.94 114 ARG A C 1
ATOM 884 O O . ARG A 1 114 ? -12.280 12.366 13.396 1.00 42.94 114 ARG A O 1
ATOM 891 N N . ARG A 1 115 ? -12.463 10.127 13.325 1.00 47.06 115 ARG A N 1
ATOM 892 C CA . ARG A 1 115 ? -13.773 10.085 12.640 1.00 47.06 115 ARG A CA 1
ATOM 893 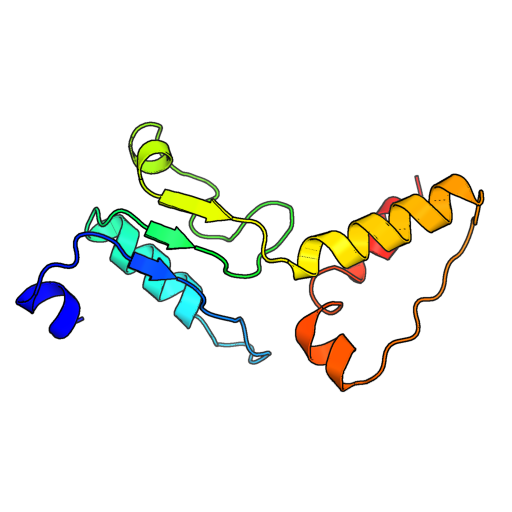C C . ARG A 1 115 ? -14.962 9.721 13.533 1.00 47.06 115 ARG A C 1
ATOM 895 O O . ARG A 1 115 ? -16.081 9.772 13.049 1.00 47.06 115 ARG A O 1
ATOM 902 N N . PHE A 1 116 ? -14.739 9.379 14.804 1.00 45.03 116 PHE A N 1
ATOM 903 C CA . PHE A 1 116 ? -15.815 9.229 15.800 1.00 45.03 116 PHE A CA 1
ATOM 904 C C . PHE A 1 116 ? -16.202 10.555 16.485 1.00 45.03 116 PHE A C 1
ATOM 906 O O . PHE A 1 116 ? -17.157 10.580 17.249 1.00 45.03 116 PHE A O 1
ATOM 913 N N . SER A 1 117 ? -15.486 11.657 16.226 1.00 39.03 117 SER A N 1
ATOM 914 C CA . SER A 1 117 ? -15.761 12.982 16.815 1.00 39.03 117 SER A CA 1
ATOM 915 C C . SER A 1 117 ? -16.464 13.967 15.867 1.00 39.03 117 SER A C 1
ATOM 917 O O . SER A 1 117 ? -16.305 15.174 16.041 1.00 39.03 117 SER A O 1
ATOM 919 N N . SER A 1 118 ? -17.206 13.487 14.865 1.00 38.03 118 SER A N 1
ATOM 920 C CA . SER A 1 118 ? -18.045 14.331 13.994 1.00 38.03 118 SER A CA 1
ATOM 921 C C . SER A 1 118 ? -19.522 14.134 14.282 1.00 38.03 118 SER A C 1
ATOM 923 O O . SER A 1 118 ? -19.936 12.955 14.201 1.00 38.03 118 SER A O 1
#

Organism: Nephila pilipes (NCBI:txid299642)